Protein AF-A0A319D0P3-F1 (afdb_monomer_lite)

Foldseek 3Di:
DQLVVDVVLVVLLVCQAAQNQDDLVSLLVSVLSRLCVLAPDDFKDKDAQDDLAPPDSDGARIFIWGADPNDIATQEGEHEDGHYNDDDDPVVQVVQVVSQVVSVVSSDVRVDPDDDYDYDRNPCSNQCVPCSVVVSVVSNVSSVVVVVVRVVD

pLDDT: mean 70.6, std 13.1, range [35.53, 89.0]

Secondary structure (DSSP, 8-state):
--GGG-HHHHHHHHTTSTTS---HHHHHHHHHHHHHHHS-TTTEEEEES-BSSTT---B-SEEEEEEETTEEEEEEEE---PPPSSPPPHHHHHHHHHHHHHHHHHHHHHH-S----EEE-GGGGGGTTTSHHHHHHHHHHHHHHHHHHHTT-

Radius of gyration: 15.29 Å; chains: 1; bounding box: 34×33×44 Å

Sequence (153 aa):
LRYDNCPLIMDYLADIQIGSGARQDKVDHVWSNILSNYFPQPHYAVEREYYLADNTRRKANVCVTDRRANNPHKVIVVEAKRPSSTDPTPRQWRKARRQLQDNMLQSRAAAGKVQTMNGVPGTNILNLSTNILQIDGILRARENAIRALGNNY

Structure (mmCIF, N/CA/C/O backbone):
data_AF-A0A319D0P3-F1
#
_entry.id   AF-A0A319D0P3-F1
#
loop_
_atom_site.group_PDB
_atom_site.id
_atom_site.type_symbol
_atom_site.label_atom_id
_atom_site.label_alt_id
_atom_site.label_comp_id
_atom_site.label_asym_id
_atom_site.label_entity_id
_atom_site.label_seq_id
_atom_site.pdbx_PDB_ins_code
_atom_site.Cartn_x
_atom_site.Cartn_y
_atom_site.Cartn_z
_atom_site.occupancy
_atom_site.B_iso_or_equiv
_atom_site.auth_seq_id
_atom_site.auth_comp_id
_atom_site.auth_asym_id
_atom_site.auth_atom_id
_atom_site.pdbx_PDB_model_num
ATOM 1 N N . LEU A 1 1 ? 5.879 -11.325 13.004 1.00 66.62 1 LEU A N 1
ATOM 2 C CA . LEU A 1 1 ? 7.100 -11.863 12.342 1.00 66.62 1 LEU A CA 1
ATOM 3 C C . LEU A 1 1 ? 7.546 -10.863 11.274 1.00 66.62 1 LEU A C 1
ATOM 5 O O . LEU A 1 1 ? 6.713 -10.063 10.872 1.00 66.62 1 LEU A O 1
ATOM 9 N N . ARG A 1 2 ? 8.823 -10.822 10.862 1.00 79.62 2 ARG A N 1
ATOM 10 C CA . ARG A 1 2 ? 9.260 -9.924 9.769 1.00 79.62 2 ARG A CA 1
ATOM 11 C C . ARG A 1 2 ? 8.712 -10.460 8.438 1.00 79.62 2 ARG A C 1
ATOM 13 O O . ARG A 1 2 ? 8.619 -11.674 8.282 1.00 79.62 2 ARG A O 1
ATOM 20 N N . TYR A 1 3 ? 8.283 -9.585 7.527 1.00 79.00 3 TYR A N 1
ATOM 21 C CA . TYR A 1 3 ? 7.542 -10.010 6.325 1.00 79.00 3 TYR A CA 1
ATOM 22 C C . TYR A 1 3 ? 8.375 -10.847 5.344 1.00 79.00 3 TYR A C 1
ATOM 24 O O . TYR A 1 3 ? 7.825 -11.650 4.601 1.00 79.00 3 TYR A O 1
ATOM 32 N N . ASP A 1 4 ? 9.691 -10.670 5.343 1.00 81.06 4 ASP A N 1
ATOM 33 C CA . ASP A 1 4 ? 10.640 -11.390 4.491 1.00 81.06 4 ASP A CA 1
ATOM 34 C C . ASP A 1 4 ? 10.879 -12.837 4.945 1.00 81.06 4 ASP A C 1
ATOM 36 O O . ASP A 1 4 ? 11.438 -13.636 4.202 1.00 81.06 4 ASP A O 1
ATOM 40 N N . ASN A 1 5 ? 10.392 -13.203 6.133 1.00 85.88 5 ASN A N 1
ATOM 41 C CA . ASN A 1 5 ? 10.317 -14.597 6.558 1.00 85.88 5 ASN A CA 1
ATOM 42 C C . ASN A 1 5 ? 9.135 -15.341 5.908 1.00 85.88 5 ASN A C 1
ATOM 44 O O . ASN A 1 5 ? 8.983 -16.539 6.135 1.00 85.88 5 ASN A O 1
ATOM 48 N N . CYS A 1 6 ? 8.268 -14.658 5.149 1.00 85.44 6 CYS A N 1
ATOM 49 C CA . CYS A 1 6 ? 7.168 -15.275 4.415 1.00 85.44 6 CYS A CA 1
ATOM 50 C C . CYS A 1 6 ? 7.571 -15.476 2.943 1.00 85.44 6 CYS A C 1
ATOM 52 O O . CYS A 1 6 ? 7.641 -14.487 2.207 1.00 85.44 6 CYS A O 1
ATOM 54 N N . PRO A 1 7 ? 7.775 -16.726 2.479 1.00 87.25 7 PRO A N 1
ATOM 55 C CA . PRO A 1 7 ? 8.188 -16.996 1.101 1.00 87.25 7 PRO A CA 1
ATOM 56 C C . PRO A 1 7 ? 7.234 -16.396 0.067 1.00 87.25 7 PRO A C 1
ATOM 58 O O . PRO A 1 7 ? 7.677 -15.758 -0.878 1.00 87.25 7 PRO A O 1
ATOM 61 N N . LEU A 1 8 ? 5.922 -16.469 0.314 1.00 86.12 8 LEU A N 1
ATOM 62 C CA . LEU A 1 8 ? 4.925 -15.917 -0.602 1.00 86.12 8 LEU A CA 1
ATOM 63 C C . LEU A 1 8 ? 5.047 -14.391 -0.750 1.00 86.12 8 LEU A C 1
ATOM 65 O O . LEU A 1 8 ? 4.883 -13.863 -1.845 1.00 86.12 8 LEU A O 1
ATOM 69 N N . ILE A 1 9 ? 5.355 -13.663 0.331 1.00 85.00 9 ILE A N 1
ATOM 70 C CA . ILE A 1 9 ? 5.600 -12.213 0.248 1.00 85.00 9 ILE A CA 1
ATOM 71 C C . ILE A 1 9 ? 6.866 -11.937 -0.571 1.00 85.00 9 ILE A C 1
ATOM 73 O O . ILE A 1 9 ? 6.891 -10.984 -1.350 1.00 85.00 9 ILE A O 1
ATOM 77 N N . MET A 1 10 ? 7.892 -12.777 -0.431 1.00 85.50 10 MET A N 1
ATOM 78 C CA . MET A 1 10 ? 9.134 -12.658 -1.194 1.00 85.50 10 MET A CA 1
ATOM 79 C C . MET A 1 10 ? 8.944 -12.955 -2.687 1.00 85.50 10 MET A C 1
ATOM 81 O O . MET A 1 10 ? 9.493 -12.221 -3.507 1.00 85.50 10 MET A O 1
ATOM 85 N N . ASP A 1 11 ? 8.103 -13.926 -3.049 1.00 85.00 11 ASP A N 1
ATOM 86 C CA . ASP A 1 11 ? 7.742 -14.206 -4.447 1.00 85.00 11 ASP A CA 1
ATOM 87 C C . ASP A 1 11 ? 7.054 -12.992 -5.088 1.00 85.00 11 ASP A C 1
ATOM 89 O O . ASP A 1 11 ? 7.441 -12.512 -6.153 1.00 85.00 11 ASP A O 1
ATOM 93 N N . TYR A 1 12 ? 6.083 -12.410 -4.379 1.00 83.12 12 TYR A N 1
ATOM 94 C CA . TYR A 1 12 ? 5.412 -11.183 -4.804 1.00 83.12 12 TYR A CA 1
ATOM 95 C C . TYR A 1 12 ? 6.380 -9.999 -4.960 1.00 83.12 12 TYR A C 1
ATOM 97 O O . TYR A 1 12 ? 6.207 -9.171 -5.856 1.00 83.12 12 TYR A O 1
ATOM 105 N N . LEU A 1 13 ? 7.402 -9.905 -4.106 1.00 81.88 13 LEU A N 1
ATOM 106 C CA . LEU A 1 13 ? 8.433 -8.870 -4.189 1.00 81.88 13 LEU A CA 1
ATOM 107 C C . LEU A 1 13 ? 9.357 -9.046 -5.395 1.00 81.88 13 LEU A C 1
ATOM 109 O O . LEU A 1 13 ? 9.735 -8.049 -6.016 1.00 81.88 13 LEU A O 1
ATOM 113 N N . ALA A 1 14 ? 9.709 -10.282 -5.743 1.00 82.75 14 ALA A N 1
ATOM 114 C CA . ALA A 1 14 ? 10.476 -10.579 -6.950 1.00 82.75 14 ALA A CA 1
ATOM 115 C C . ALA A 1 14 ? 9.701 -10.190 -8.226 1.00 82.75 14 ALA A C 1
ATOM 117 O O . ALA A 1 14 ? 10.286 -9.713 -9.197 1.00 82.75 14 ALA A O 1
ATOM 118 N N . ASP A 1 15 ? 8.374 -10.289 -8.186 1.00 82.94 15 ASP A N 1
ATOM 119 C CA . ASP A 1 15 ? 7.484 -9.997 -9.310 1.00 82.94 15 ASP A CA 1
ATOM 120 C C . ASP A 1 15 ? 7.291 -8.505 -9.626 1.00 82.94 15 ASP A C 1
ATOM 122 O O . ASP A 1 15 ? 6.782 -8.171 -10.698 1.00 82.94 15 ASP A O 1
ATOM 126 N N . ILE A 1 16 ? 7.652 -7.596 -8.713 1.00 78.62 16 ILE A N 1
ATOM 127 C CA . ILE A 1 16 ? 7.410 -6.146 -8.858 1.00 78.62 16 ILE A CA 1
ATOM 128 C C . ILE A 1 16 ? 8.688 -5.318 -9.032 1.00 78.62 16 ILE A C 1
ATOM 130 O O . ILE A 1 16 ? 8.672 -4.100 -8.842 1.00 78.62 16 ILE A O 1
ATOM 134 N N . GLN A 1 17 ? 9.792 -5.963 -9.409 1.00 79.75 17 GLN A N 1
ATOM 135 C CA . GLN A 1 17 ? 11.075 -5.300 -9.650 1.00 79.75 17 GLN A CA 1
ATOM 136 C C . GLN A 1 17 ? 11.005 -4.304 -10.820 1.00 79.75 17 GLN A C 1
ATOM 138 O O . GLN A 1 17 ? 10.102 -4.345 -11.662 1.00 79.75 17 GLN A O 1
ATOM 143 N N . ILE A 1 18 ? 11.968 -3.386 -10.890 1.00 74.38 18 ILE A N 1
ATOM 144 C CA . ILE A 1 18 ? 12.097 -2.429 -12.001 1.00 74.38 18 ILE A CA 1
ATOM 145 C C . ILE A 1 18 ? 12.247 -3.192 -13.314 1.00 74.38 18 ILE A C 1
ATOM 147 O O . ILE A 1 18 ? 12.926 -4.212 -13.375 1.00 74.38 18 ILE A O 1
ATOM 151 N N . GLY A 1 19 ? 11.572 -2.727 -14.363 1.00 72.44 19 GLY A N 1
ATOM 152 C CA . GLY A 1 19 ? 11.575 -3.418 -15.652 1.00 72.44 19 GLY A CA 1
ATOM 153 C C . GLY A 1 19 ? 10.642 -4.629 -15.740 1.00 72.44 19 GLY A C 1
ATOM 154 O O . GLY A 1 19 ? 10.392 -5.087 -16.849 1.00 72.44 19 GLY A O 1
ATOM 155 N N . SER A 1 20 ? 10.039 -5.095 -14.637 1.00 79.62 20 SER A N 1
ATOM 156 C CA . SER A 1 20 ? 9.102 -6.240 -14.653 1.00 79.62 20 SER A CA 1
ATOM 157 C C . SER A 1 20 ? 7.824 -5.989 -15.460 1.00 79.62 20 SER A C 1
ATOM 159 O O . SER A 1 20 ? 7.122 -6.925 -15.834 1.00 79.62 20 SER A O 1
ATOM 161 N N . GLY A 1 21 ? 7.458 -4.720 -15.674 1.00 78.62 21 GLY A N 1
ATOM 162 C CA . GLY A 1 21 ? 6.178 -4.351 -16.281 1.00 78.62 21 GLY A CA 1
ATOM 163 C C . GLY A 1 21 ? 4.961 -4.675 -15.405 1.00 78.62 21 GLY A C 1
ATOM 164 O O . GLY A 1 21 ? 3.825 -4.581 -15.890 1.00 78.62 21 GLY A O 1
ATOM 165 N N . ALA A 1 22 ? 5.170 -5.024 -14.126 1.00 79.56 22 ALA A N 1
ATOM 166 C CA . ALA A 1 22 ? 4.110 -5.471 -13.236 1.00 79.56 22 ALA A CA 1
ATOM 167 C C . ALA A 1 22 ? 2.917 -4.503 -13.201 1.00 79.56 22 ALA A C 1
ATOM 169 O O . ALA A 1 22 ? 3.019 -3.267 -13.277 1.00 79.56 22 ALA A O 1
ATOM 170 N N . ARG A 1 23 ? 1.731 -5.097 -13.124 1.00 82.50 23 ARG A N 1
ATOM 171 C CA . ARG A 1 23 ? 0.471 -4.368 -13.025 1.00 82.50 23 ARG A CA 1
ATOM 172 C C . ARG A 1 23 ? 0.255 -3.890 -11.582 1.00 82.50 23 ARG A C 1
ATOM 174 O O . ARG A 1 23 ? 0.902 -4.355 -10.647 1.00 82.50 23 ARG A O 1
ATOM 181 N N . GLN A 1 24 ? -0.603 -2.882 -11.422 1.00 78.69 24 GLN A N 1
ATOM 182 C CA . GLN A 1 24 ? -0.837 -2.228 -10.125 1.00 78.69 24 GLN A CA 1
ATOM 183 C C . GLN A 1 24 ? -1.423 -3.200 -9.092 1.00 78.69 24 GLN A C 1
ATOM 185 O O . GLN A 1 24 ? -1.068 -3.135 -7.924 1.00 78.69 24 GLN A O 1
ATOM 190 N N . ASP A 1 25 ? -2.262 -4.133 -9.533 1.00 79.81 25 ASP A N 1
ATOM 191 C CA . ASP A 1 25 ? -2.849 -5.193 -8.714 1.00 79.81 25 ASP A CA 1
ATOM 192 C C . ASP A 1 25 ? -1.799 -6.033 -7.974 1.00 79.81 25 ASP A C 1
ATOM 194 O O . ASP A 1 25 ? -1.963 -6.254 -6.773 1.00 79.81 25 ASP A O 1
ATOM 198 N N . LYS A 1 26 ? -0.706 -6.425 -8.646 1.00 80.38 26 LYS A N 1
ATOM 199 C CA . LYS A 1 26 ? 0.428 -7.136 -8.032 1.00 80.38 26 LYS A CA 1
ATOM 200 C C . LYS A 1 26 ? 1.121 -6.293 -6.964 1.00 80.38 26 LYS A C 1
ATOM 202 O O . LYS A 1 26 ? 1.389 -6.792 -5.876 1.00 80.38 26 LYS A O 1
ATOM 207 N N . VAL A 1 27 ? 1.367 -5.013 -7.249 1.00 79.25 27 VAL A N 1
ATOM 208 C CA . VAL A 1 27 ? 1.977 -4.082 -6.282 1.00 79.25 27 VAL A CA 1
ATOM 209 C C . VAL A 1 27 ? 1.086 -3.922 -5.050 1.00 79.25 27 VAL A C 1
ATOM 211 O O . VAL A 1 27 ? 1.567 -3.961 -3.919 1.00 79.25 27 VAL A O 1
ATOM 214 N N . ASP A 1 28 ? -0.220 -3.790 -5.258 1.00 82.56 28 ASP A N 1
ATOM 215 C CA . ASP A 1 28 ? -1.189 -3.678 -4.175 1.00 82.56 28 ASP A CA 1
ATOM 216 C C . ASP A 1 28 ? -1.268 -4.981 -3.354 1.00 82.56 28 ASP A C 1
ATOM 218 O O . ASP A 1 28 ? -1.330 -4.910 -2.130 1.00 82.56 28 ASP A O 1
ATOM 222 N N . HIS A 1 29 ? -1.194 -6.167 -3.983 1.00 84.94 29 HIS A N 1
ATOM 223 C CA . HIS A 1 29 ? -1.139 -7.455 -3.270 1.00 84.94 29 HIS A CA 1
ATOM 224 C C . HIS A 1 29 ? 0.080 -7.558 -2.352 1.00 84.94 29 HIS A C 1
ATOM 226 O O . HIS A 1 29 ? -0.065 -7.958 -1.197 1.00 84.94 29 HIS A O 1
ATOM 232 N N . VAL A 1 30 ? 1.262 -7.150 -2.829 1.00 84.44 30 VAL A N 1
ATOM 233 C CA . VAL A 1 30 ? 2.491 -7.126 -2.018 1.00 84.44 30 VAL A CA 1
ATOM 234 C C . VAL A 1 30 ? 2.265 -6.304 -0.751 1.00 84.44 30 VAL A C 1
ATOM 236 O O . VAL A 1 30 ? 2.514 -6.776 0.357 1.00 84.44 30 VAL A O 1
ATOM 239 N N . TRP A 1 31 ? 1.738 -5.086 -0.903 1.00 83.56 31 TRP A N 1
ATOM 240 C CA . TRP A 1 31 ? 1.468 -4.202 0.227 1.00 83.56 31 TRP A CA 1
ATOM 241 C C . TRP A 1 31 ? 0.401 -4.749 1.165 1.00 83.56 31 TRP A C 1
ATOM 243 O O . TRP A 1 31 ? 0.596 -4.701 2.378 1.00 83.56 31 TRP A O 1
ATOM 253 N N . SER A 1 32 ? -0.693 -5.301 0.639 1.00 88.31 32 SER A N 1
ATOM 254 C CA . SER A 1 32 ? -1.724 -5.925 1.467 1.00 88.31 32 SER A CA 1
ATOM 255 C C . SER A 1 32 ? -1.160 -7.076 2.303 1.00 88.31 32 SER A C 1
ATOM 257 O O . SER A 1 32 ? -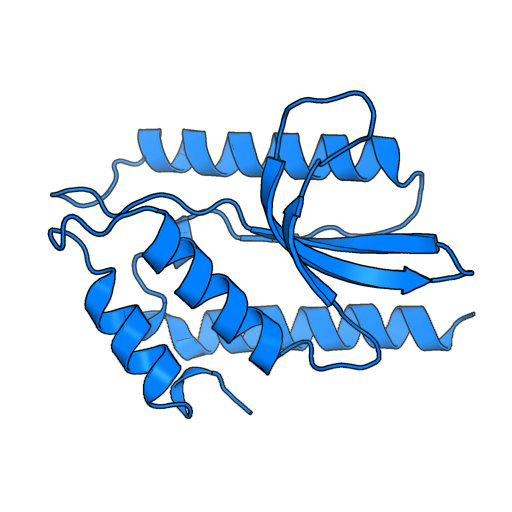1.464 -7.158 3.493 1.00 88.31 32 SER A O 1
ATOM 259 N N . ASN A 1 33 ? -0.294 -7.915 1.728 1.00 88.38 33 ASN A N 1
ATOM 260 C CA . ASN A 1 33 ? 0.315 -9.040 2.437 1.00 88.38 33 ASN A CA 1
ATOM 261 C C . ASN A 1 33 ? 1.329 -8.577 3.494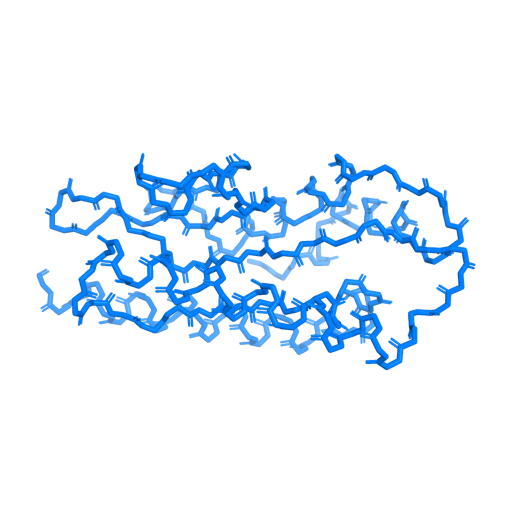 1.00 88.38 33 ASN A C 1
ATOM 263 O O . ASN A 1 33 ? 1.293 -9.056 4.628 1.00 88.38 33 ASN A O 1
ATOM 267 N N . ILE A 1 34 ? 2.187 -7.602 3.164 1.00 85.25 34 ILE A N 1
ATOM 268 C CA . ILE A 1 34 ? 3.126 -7.006 4.128 1.00 85.25 34 ILE A CA 1
ATOM 269 C C . ILE A 1 34 ? 2.358 -6.396 5.301 1.00 85.25 34 ILE A C 1
ATOM 271 O O . ILE A 1 34 ? 2.671 -6.691 6.452 1.00 85.25 34 ILE A O 1
ATOM 275 N N . LEU A 1 35 ? 1.346 -5.567 5.032 1.00 86.19 35 LEU A N 1
ATOM 276 C CA . LEU A 1 35 ? 0.566 -4.919 6.086 1.00 86.19 35 LEU A CA 1
ATOM 277 C C . LEU A 1 35 ? -0.195 -5.944 6.928 1.00 86.19 35 LEU A C 1
ATOM 279 O O . LEU A 1 35 ? -0.148 -5.846 8.147 1.00 86.19 35 LEU A O 1
ATOM 283 N N . SER A 1 36 ? -0.805 -6.964 6.320 1.00 89.00 36 SER A N 1
ATOM 284 C CA . SER A 1 36 ? -1.518 -8.016 7.065 1.00 89.00 36 SER A CA 1
ATOM 285 C C . SER A 1 36 ? -0.595 -8.792 8.009 1.00 89.00 36 SER A C 1
ATOM 287 O O . SER A 1 36 ? -1.022 -9.218 9.078 1.00 89.00 36 SER A O 1
ATOM 289 N N . ASN A 1 37 ? 0.688 -8.930 7.660 1.00 87.56 37 ASN A N 1
ATOM 290 C CA . ASN A 1 37 ? 1.686 -9.562 8.521 1.00 87.56 37 ASN A CA 1
ATOM 291 C C . ASN A 1 37 ? 2.050 -8.719 9.767 1.00 87.56 37 ASN A C 1
ATOM 293 O O . ASN A 1 37 ? 2.414 -9.290 10.795 1.00 87.56 37 ASN A O 1
ATOM 297 N N . TYR A 1 38 ? 1.958 -7.384 9.700 1.00 82.50 38 TYR A N 1
ATOM 298 C CA . TYR A 1 38 ? 2.215 -6.494 10.852 1.00 82.50 38 TYR A CA 1
ATOM 299 C C . TYR A 1 38 ? 0.952 -6.067 11.601 1.00 82.50 38 TYR A C 1
ATOM 301 O O . TYR A 1 38 ? 1.022 -5.737 12.779 1.00 82.50 38 TYR A O 1
ATOM 309 N N . PHE A 1 39 ? -0.196 -6.071 10.931 1.00 84.06 39 PHE A N 1
ATOM 310 C CA . PHE A 1 39 ? -1.476 -5.618 11.465 1.00 84.06 39 PHE A CA 1
ATOM 311 C C . PHE A 1 39 ? -2.498 -6.757 11.381 1.00 84.06 39 PHE A C 1
ATOM 313 O O . PHE A 1 39 ? -3.431 -6.689 10.579 1.00 84.06 39 PHE A O 1
ATOM 320 N N . PRO A 1 40 ? -2.311 -7.838 12.162 1.00 82.88 40 PRO A N 1
ATOM 321 C CA . PRO A 1 40 ? -3.204 -8.984 12.117 1.00 82.88 40 PRO A CA 1
ATOM 322 C C . PRO A 1 40 ? -4.562 -8.671 12.759 1.00 82.88 40 PRO A C 1
ATO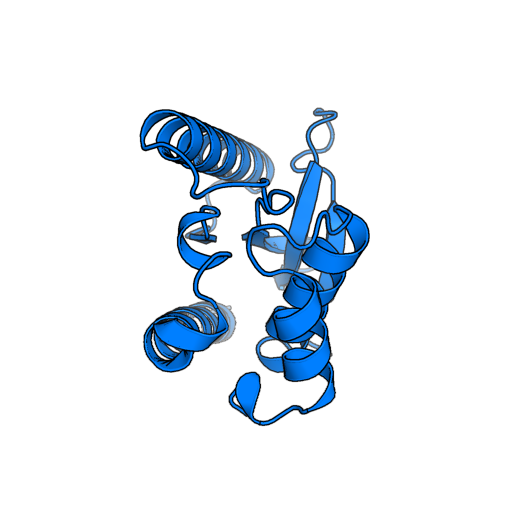M 324 O O . PRO A 1 40 ? -4.685 -7.845 13.668 1.00 82.88 40 PRO A O 1
ATOM 327 N N . GLN A 1 41 ? -5.586 -9.393 12.312 1.00 81.56 41 GLN A N 1
ATOM 328 C CA . GLN A 1 41 ? -6.902 -9.420 12.951 1.00 81.56 41 GLN A CA 1
ATOM 329 C C . GLN A 1 41 ? -6.826 -9.886 14.423 1.00 81.56 41 GLN A C 1
ATOM 331 O O . GLN A 1 41 ? -5.867 -10.567 14.798 1.00 81.56 41 GLN A O 1
ATOM 336 N N . PRO A 1 42 ? -7.823 -9.548 15.271 1.00 79.31 42 PRO A N 1
ATOM 337 C CA . PRO A 1 42 ? -9.095 -8.879 14.944 1.00 79.31 42 PRO A CA 1
ATOM 338 C C . PRO A 1 42 ? -9.072 -7.347 15.035 1.00 79.31 42 PRO A C 1
ATOM 340 O O . PRO A 1 42 ? -10.067 -6.704 14.719 1.00 79.31 42 PRO A O 1
ATOM 343 N N . HIS A 1 43 ? -7.967 -6.747 15.476 1.00 78.62 43 HIS A N 1
ATOM 344 C CA . HIS A 1 43 ? -7.925 -5.309 15.772 1.00 78.62 43 HIS A CA 1
ATOM 345 C C . HIS A 1 43 ? -7.786 -4.427 14.528 1.00 78.62 43 HIS A C 1
ATOM 347 O O . HIS A 1 43 ? -8.122 -3.248 14.568 1.00 78.62 43 HIS A O 1
ATOM 353 N N . TYR A 1 44 ? -7.314 -5.002 13.424 1.00 84.94 44 TYR A N 1
ATOM 354 C CA . TYR A 1 44 ? -7.029 -4.272 12.200 1.00 84.94 44 TYR A CA 1
ATOM 355 C C . TYR A 1 44 ? -7.724 -4.897 10.995 1.00 84.94 44 TYR A C 1
ATOM 357 O O . TYR A 1 44 ? -7.881 -6.116 10.909 1.00 84.94 44 TYR A O 1
ATOM 365 N N . ALA A 1 45 ? -8.071 -4.046 10.034 1.00 87.38 45 ALA A N 1
ATOM 366 C CA . ALA A 1 45 ? -8.458 -4.436 8.688 1.00 87.38 45 ALA A CA 1
ATOM 367 C C . ALA A 1 45 ? -7.468 -3.841 7.679 1.00 87.38 45 ALA A C 1
ATOM 369 O O . ALA A 1 45 ? -7.086 -2.675 7.783 1.00 87.38 45 ALA A O 1
ATOM 370 N N . VAL A 1 46 ? -7.053 -4.642 6.698 1.00 87.12 46 VAL A N 1
ATOM 371 C CA . VAL A 1 46 ? -6.264 -4.178 5.552 1.00 87.12 46 VAL A CA 1
ATOM 372 C C . VAL A 1 46 ? -7.199 -4.066 4.358 1.00 87.12 46 VAL A C 1
ATOM 374 O O . VAL A 1 46 ? -7.804 -5.053 3.947 1.00 87.12 46 VAL A O 1
ATOM 377 N N . GLU A 1 47 ? -7.324 -2.867 3.804 1.00 83.56 47 GLU A N 1
ATOM 378 C CA . GLU A 1 47 ? -8.357 -2.542 2.822 1.00 83.56 47 GLU A CA 1
ATOM 379 C C . GLU A 1 47 ? -7.729 -2.000 1.537 1.00 83.56 47 GLU A C 1
ATOM 381 O O . GLU A 1 47 ? -6.811 -1.177 1.574 1.00 83.56 47 GLU A O 1
ATOM 386 N N . ARG A 1 48 ? -8.216 -2.468 0.384 1.00 79.44 48 ARG A N 1
ATOM 387 C CA . ARG A 1 48 ? -7.803 -1.986 -0.942 1.00 79.44 48 ARG A CA 1
ATOM 388 C C . ARG A 1 48 ? -8.754 -0.904 -1.433 1.00 79.44 48 ARG A C 1
ATOM 390 O O . ARG A 1 48 ? -9.949 -0.972 -1.172 1.00 79.44 48 ARG A O 1
ATOM 397 N N . GLU A 1 49 ? -8.234 0.048 -2.207 1.00 69.38 49 GLU A N 1
ATOM 398 C CA . GLU A 1 49 ? -9.045 1.048 -2.920 1.00 69.38 49 GLU A CA 1
ATOM 399 C C . GLU A 1 49 ? -9.990 1.885 -2.036 1.00 69.38 49 GLU A C 1
ATOM 401 O O . GLU A 1 49 ? -11.047 2.346 -2.481 1.00 69.38 49 GLU A O 1
ATOM 406 N N . TYR A 1 50 ? -9.613 2.105 -0.780 1.00 65.94 50 TYR A N 1
ATOM 407 C CA . TYR A 1 50 ? -10.489 2.752 0.183 1.00 65.94 50 TYR A CA 1
ATOM 408 C C . TYR A 1 50 ? -10.605 4.261 -0.068 1.00 65.94 50 TYR A C 1
ATOM 410 O O . TYR A 1 50 ? -9.597 4.959 -0.240 1.00 65.94 50 TYR A O 1
ATOM 418 N N . TYR A 1 51 ? -11.835 4.784 -0.047 1.00 68.44 51 TYR A N 1
ATOM 419 C CA . TYR A 1 51 ? -12.104 6.214 -0.196 1.00 68.44 51 TYR A CA 1
ATOM 420 C C . TYR A 1 51 ? -11.561 7.010 0.992 1.00 68.44 51 TYR A C 1
ATOM 422 O O . TYR A 1 51 ? -11.867 6.761 2.158 1.00 68.44 51 TYR A O 1
ATOM 430 N N . LEU A 1 52 ? -10.732 8.008 0.704 1.00 65.38 52 LEU A N 1
ATOM 431 C CA . LEU A 1 52 ? -10.037 8.756 1.755 1.00 65.38 52 LEU A CA 1
ATOM 432 C C . LEU A 1 52 ? -11.010 9.574 2.622 1.00 65.38 52 LEU A C 1
ATOM 434 O O . LEU A 1 52 ? -10.768 9.724 3.821 1.00 65.38 52 LEU A O 1
ATOM 438 N N . ALA A 1 53 ? -12.130 10.007 2.039 1.00 64.19 53 ALA A N 1
ATOM 439 C CA . ALA A 1 53 ? -13.263 10.649 2.698 1.00 64.19 53 ALA A CA 1
ATOM 440 C C . ALA A 1 53 ? -14.560 10.395 1.904 1.00 64.19 53 ALA A C 1
ATOM 442 O O . ALA A 1 53 ? -14.502 10.140 0.700 1.00 64.19 53 ALA A O 1
ATOM 443 N N . ASP A 1 54 ? -15.719 10.538 2.548 1.00 63.28 54 ASP A N 1
ATOM 444 C CA . ASP A 1 54 ? -17.031 10.260 1.934 1.00 63.28 54 ASP A CA 1
ATOM 445 C C . ASP A 1 54 ? -17.362 11.189 0.754 1.00 63.28 54 ASP A C 1
ATOM 447 O O . ASP A 1 54 ? -18.128 10.841 -0.140 1.00 63.28 54 ASP A O 1
ATOM 451 N N . ASN A 1 55 ? -16.750 12.375 0.714 1.00 67.00 55 ASN A N 1
ATOM 452 C CA . ASN A 1 55 ? -16.979 13.397 -0.307 1.00 67.00 55 ASN A CA 1
ATOM 453 C C . ASN A 1 55 ? -15.898 13.446 -1.403 1.00 67.00 55 ASN A C 1
ATOM 455 O O . ASN A 1 55 ? -15.887 14.379 -2.209 1.00 67.00 55 ASN A O 1
ATOM 459 N N . THR A 1 56 ? -14.975 12.478 -1.457 1.00 65.75 56 THR A N 1
ATOM 460 C CA . THR A 1 56 ? -13.907 12.446 -2.468 1.00 65.75 56 THR A CA 1
ATOM 461 C C . THR A 1 56 ? -13.900 11.143 -3.249 1.00 65.75 56 THR A C 1
ATOM 463 O O . THR A 1 56 ? -14.064 10.059 -2.705 1.00 65.75 56 THR A O 1
ATOM 466 N N . ARG A 1 57 ? -13.622 11.235 -4.555 1.00 71.12 57 ARG A N 1
ATOM 467 C CA . ARG A 1 57 ? -13.352 10.056 -5.398 1.00 71.12 57 ARG A CA 1
ATOM 468 C C . ARG A 1 57 ? -11.911 9.555 -5.269 1.00 71.12 57 ARG A C 1
ATOM 470 O O . ARG A 1 57 ? -11.534 8.608 -5.955 1.00 71.12 57 ARG A O 1
ATOM 477 N N . ARG A 1 58 ? -11.081 10.208 -4.446 1.00 65.88 58 ARG A N 1
ATOM 478 C CA . ARG A 1 58 ? -9.690 9.799 -4.235 1.00 65.88 58 ARG A CA 1
ATOM 479 C C . ARG A 1 58 ? -9.639 8.575 -3.329 1.00 65.88 58 ARG A C 1
ATOM 481 O O . ARG A 1 58 ? -10.182 8.582 -2.225 1.00 65.88 58 ARG A O 1
ATOM 488 N N . LYS A 1 59 ? -8.944 7.551 -3.812 1.00 69.56 59 LYS A N 1
ATOM 489 C CA . LYS A 1 59 ? -8.740 6.278 -3.132 1.00 69.56 59 LYS A CA 1
ATOM 490 C C . LYS A 1 59 ? -7.263 6.095 -2.809 1.00 69.56 59 LYS A C 1
ATOM 492 O O . LYS A 1 59 ? -6.417 6.471 -3.621 1.00 69.56 59 LYS A O 1
ATOM 497 N N . ALA A 1 60 ? -6.967 5.514 -1.650 1.00 70.88 60 ALA A N 1
ATOM 498 C CA . ALA A 1 60 ? -5.656 4.914 -1.414 1.00 70.88 60 ALA A CA 1
ATOM 499 C C . ALA A 1 60 ? -5.534 3.616 -2.217 1.00 70.88 60 ALA A C 1
ATOM 501 O O . ALA A 1 60 ? -6.545 2.978 -2.503 1.00 70.88 60 ALA A O 1
ATOM 502 N N . ASN A 1 61 ? -4.311 3.177 -2.513 1.00 75.06 61 ASN A N 1
ATOM 503 C CA . ASN A 1 61 ? -4.119 1.827 -3.041 1.00 75.06 61 ASN A CA 1
ATOM 504 C C . ASN A 1 61 ? -4.436 0.782 -1.969 1.00 75.06 61 ASN A C 1
ATOM 506 O O . ASN A 1 61 ? -5.259 -0.105 -2.189 1.00 75.06 61 ASN A O 1
ATOM 510 N N . VAL A 1 62 ? -3.810 0.935 -0.798 1.00 80.06 62 VAL A N 1
ATOM 511 C CA . VAL A 1 62 ? -4.003 0.071 0.372 1.00 80.06 62 VAL A CA 1
ATOM 512 C C . VAL A 1 62 ? -4.003 0.932 1.636 1.00 80.06 62 VAL A C 1
ATOM 514 O O . VAL A 1 62 ? -3.219 1.879 1.744 1.00 80.06 62 VAL A O 1
ATOM 517 N N . CYS A 1 63 ? -4.851 0.619 2.611 1.00 81.81 63 CYS A N 1
ATOM 518 C CA . CYS A 1 63 ? -4.801 1.217 3.942 1.00 81.81 63 CYS A CA 1
ATOM 519 C C . CYS A 1 63 ? -4.944 0.172 5.050 1.00 81.81 63 CYS A C 1
ATOM 521 O O . CYS A 1 63 ? -5.430 -0.933 4.821 1.00 81.81 63 CYS A O 1
ATOM 523 N N . VAL A 1 64 ? -4.510 0.546 6.253 1.00 81.88 64 VAL A N 1
ATOM 524 C CA . VAL A 1 64 ? -4.828 -0.176 7.488 1.00 81.88 64 VAL A CA 1
ATOM 525 C C . VAL A 1 64 ? -5.829 0.657 8.265 1.00 81.88 64 VAL A C 1
ATOM 527 O O . VAL A 1 64 ? -5.589 1.847 8.512 1.00 81.88 64 VAL A O 1
ATOM 530 N N . THR A 1 65 ? -6.917 0.015 8.660 1.00 83.06 65 THR A N 1
ATOM 531 C CA . THR A 1 65 ? -7.982 0.583 9.476 1.00 83.06 65 THR A CA 1
ATOM 532 C C . THR A 1 65 ? -7.987 -0.105 10.835 1.00 83.06 65 THR A C 1
ATOM 534 O O . THR A 1 65 ? -7.814 -1.317 10.930 1.00 83.06 65 THR A O 1
ATOM 537 N N . ASP A 1 66 ? -8.176 0.680 11.884 1.00 83.00 66 ASP A N 1
ATOM 538 C CA . ASP A 1 66 ? -8.371 0.251 13.270 1.00 83.00 66 ASP A CA 1
ATOM 539 C C . ASP A 1 66 ? -9.768 0.711 13.718 1.00 83.00 66 ASP A C 1
ATOM 541 O O . ASP A 1 66 ? -10.291 1.702 13.199 1.00 83.00 66 ASP A O 1
ATOM 545 N N . ARG A 1 67 ? -10.390 0.021 14.674 1.00 76.00 67 ARG A N 1
ATOM 546 C CA . ARG A 1 67 ? -11.670 0.442 15.256 1.00 76.00 67 ARG A CA 1
ATOM 547 C C . ARG A 1 67 ? -11.414 1.105 16.604 1.00 76.00 67 ARG A C 1
ATOM 549 O O . ARG A 1 67 ? -11.020 0.447 17.560 1.00 76.00 67 ARG A O 1
ATOM 556 N N . ARG A 1 68 ? -11.718 2.401 16.715 1.00 72.75 68 ARG A N 1
ATOM 557 C CA . ARG A 1 68 ? -11.598 3.160 17.974 1.00 72.75 68 ARG A CA 1
ATOM 558 C C . ARG A 1 68 ? -12.897 3.858 18.302 1.00 72.75 68 ARG A C 1
ATOM 560 O O . ARG A 1 68 ? -13.526 4.417 17.412 1.00 72.75 68 ARG A O 1
ATOM 567 N N . ALA A 1 69 ? -13.302 3.814 19.572 1.00 67.62 69 ALA A N 1
ATOM 568 C CA . ALA A 1 69 ? -14.559 4.410 20.032 1.00 67.62 69 ALA A CA 1
ATOM 569 C C . ALA A 1 69 ? -15.754 4.069 19.106 1.00 67.62 69 ALA A C 1
ATOM 571 O O . ALA A 1 69 ? -16.566 4.926 18.774 1.00 67.62 69 ALA A O 1
ATOM 572 N N . ASN A 1 70 ? -15.823 2.809 18.650 1.00 71.19 70 ASN A N 1
ATOM 573 C CA . ASN A 1 70 ? -16.799 2.275 17.688 1.00 71.19 70 ASN A CA 1
ATOM 574 C C . ASN A 1 70 ? -16.769 2.801 16.243 1.00 71.19 70 ASN A C 1
ATOM 576 O O . ASN A 1 70 ? -17.561 2.319 15.433 1.00 71.19 70 ASN A O 1
ATOM 580 N N . ASN A 1 71 ? -15.824 3.666 15.879 1.00 72.88 71 ASN A N 1
ATOM 581 C CA . ASN A 1 71 ? -15.674 4.167 14.516 1.00 72.88 71 ASN A CA 1
ATOM 582 C C . ASN A 1 71 ? -14.440 3.563 13.818 1.00 72.88 71 ASN A C 1
ATOM 584 O O . ASN A 1 71 ? -13.428 3.296 14.473 1.00 72.88 71 ASN A O 1
ATOM 588 N N . PRO A 1 72 ? -14.497 3.319 12.497 1.00 76.75 72 PRO A N 1
ATOM 589 C CA . PRO A 1 72 ? -13.330 2.928 11.714 1.00 76.75 72 PRO A CA 1
ATOM 590 C C . PRO A 1 72 ? -12.396 4.127 11.492 1.00 76.75 72 PRO A C 1
ATOM 592 O O . PRO A 1 72 ? -12.817 5.195 11.047 1.00 76.75 72 PRO A O 1
ATOM 595 N N . HIS A 1 73 ? -11.107 3.941 11.767 1.00 75.50 73 HIS A N 1
ATOM 596 C CA . HIS A 1 73 ? -10.070 4.960 11.631 1.00 75.50 73 HIS A CA 1
ATOM 597 C C . HIS A 1 73 ? -8.904 4.460 10.784 1.00 75.50 73 HIS A C 1
ATOM 599 O O . HIS A 1 73 ? -8.307 3.425 11.069 1.00 75.50 73 HIS A O 1
ATOM 605 N N . LYS A 1 74 ? -8.522 5.246 9.776 1.00 75.50 74 LYS A N 1
ATOM 606 C CA . LYS A 1 74 ? -7.363 4.961 8.921 1.00 75.50 74 LYS A CA 1
ATOM 607 C C . LYS A 1 74 ? -6.075 5.303 9.665 1.00 75.50 74 LYS A C 1
ATOM 609 O O . LYS A 1 74 ? -5.822 6.473 9.952 1.00 75.50 74 LYS A O 1
ATOM 614 N N . VAL A 1 75 ? -5.242 4.305 9.933 1.00 73.25 75 VAL A N 1
ATOM 615 C CA . VAL A 1 75 ? -3.983 4.477 10.679 1.00 73.25 75 VAL A CA 1
ATOM 616 C C . VAL A 1 75 ? -2.750 4.442 9.771 1.00 73.25 75 VAL A C 1
ATOM 618 O O . VAL A 1 75 ? -1.747 5.100 10.061 1.00 73.25 75 VAL A O 1
ATOM 621 N N . ILE A 1 76 ? -2.834 3.748 8.629 1.00 75.81 76 ILE A N 1
ATOM 622 C CA . ILE A 1 76 ? -1.786 3.712 7.595 1.00 75.81 76 ILE A CA 1
ATOM 623 C C . ILE A 1 76 ? -2.420 3.895 6.221 1.00 75.81 76 ILE A C 1
ATOM 625 O O . ILE A 1 76 ? -3.422 3.258 5.912 1.00 75.81 76 ILE A O 1
ATOM 629 N N . VAL A 1 77 ? -1.801 4.729 5.384 1.00 71.75 77 VAL A N 1
ATOM 630 C CA . VAL A 1 77 ? -2.187 4.931 3.982 1.00 71.75 77 VAL A CA 1
ATOM 631 C C . VAL A 1 77 ? -0.976 4.657 3.098 1.00 71.75 77 VAL A C 1
ATOM 633 O O . VAL A 1 77 ? 0.085 5.261 3.278 1.00 71.75 77 VAL A O 1
ATOM 636 N N . VAL A 1 78 ? -1.139 3.760 2.130 1.00 73.12 78 VAL A N 1
ATOM 637 C CA . VAL A 1 78 ? -0.115 3.421 1.143 1.00 73.12 78 VAL A CA 1
ATOM 638 C C . VAL A 1 78 ? -0.546 3.934 -0.226 1.00 73.12 78 VAL A C 1
ATOM 640 O O . VAL A 1 78 ? -1.605 3.578 -0.744 1.00 73.12 78 VAL A O 1
ATOM 643 N N . GLU A 1 79 ? 0.313 4.763 -0.819 1.00 70.88 79 GLU A N 1
ATOM 644 C CA . GLU A 1 79 ? 0.214 5.178 -2.216 1.00 70.88 79 GLU A CA 1
ATOM 645 C C . GLU A 1 79 ? 1.329 4.479 -2.995 1.00 70.88 79 GLU A C 1
ATOM 647 O O . GLU A 1 79 ? 2.501 4.870 -2.928 1.00 70.88 79 GLU A O 1
ATOM 652 N N . ALA A 1 80 ? 0.957 3.430 -3.722 1.00 71.06 80 ALA A N 1
ATOM 653 C CA . ALA A 1 80 ? 1.881 2.584 -4.448 1.00 71.06 80 ALA A CA 1
ATOM 654 C C . ALA A 1 80 ? 1.791 2.801 -5.955 1.00 71.06 80 ALA A C 1
ATOM 656 O O . ALA A 1 80 ? 0.709 2.971 -6.509 1.00 71.06 80 ALA A O 1
ATOM 657 N N . LYS A 1 81 ? 2.936 2.798 -6.643 1.00 71.31 81 LYS A N 1
ATOM 658 C CA . LYS A 1 81 ? 2.999 2.971 -8.098 1.00 71.31 81 LYS A CA 1
ATOM 659 C C . LYS A 1 81 ? 3.610 1.743 -8.749 1.00 71.31 81 LYS A C 1
ATOM 661 O O . LYS A 1 81 ? 4.543 1.159 -8.207 1.00 71.31 81 LYS A O 1
ATOM 666 N N . ARG A 1 82 ? 3.090 1.407 -9.931 1.00 73.81 82 ARG A N 1
ATOM 667 C CA . ARG A 1 82 ? 3.648 0.376 -10.812 1.00 73.81 82 ARG A CA 1
ATOM 668 C C . ARG A 1 82 ? 5.146 0.599 -11.048 1.00 73.81 82 ARG A C 1
ATOM 670 O O . ARG A 1 82 ? 5.543 1.756 -11.227 1.00 73.81 82 ARG A O 1
ATOM 677 N N . PRO A 1 83 ? 5.947 -0.475 -11.118 1.00 70.06 83 PRO A N 1
ATOM 678 C CA . PRO A 1 83 ? 7.337 -0.363 -11.526 1.00 70.06 83 PRO A CA 1
ATOM 679 C C . PRO A 1 83 ? 7.420 0.166 -12.962 1.00 70.06 83 PRO A C 1
ATOM 681 O O . PRO A 1 83 ? 6.714 -0.298 -13.862 1.00 70.06 83 PRO A O 1
ATOM 684 N N . SER A 1 84 ? 8.263 1.175 -13.168 1.00 69.56 84 SER A N 1
ATOM 685 C CA . SER A 1 84 ? 8.635 1.667 -14.495 1.00 69.56 84 SER A CA 1
ATOM 686 C C . SER A 1 84 ? 9.705 0.774 -15.129 1.00 69.56 84 SER A C 1
ATOM 688 O O . SER A 1 84 ? 10.309 -0.066 -14.464 1.00 69.56 84 SER A O 1
ATOM 690 N N . SER A 1 85 ? 9.949 0.961 -16.429 1.00 74.50 85 SER A N 1
ATOM 691 C CA . SER A 1 85 ? 11.052 0.303 -17.142 1.00 74.50 85 SER A CA 1
ATOM 692 C C . SER A 1 85 ? 12.432 0.717 -16.623 1.00 74.50 85 SER A C 1
ATOM 694 O O . SER A 1 85 ? 13.391 -0.027 -16.770 1.00 74.50 85 SER A O 1
ATOM 696 N N . THR A 1 86 ? 12.527 1.900 -16.018 1.00 74.00 86 THR A N 1
ATOM 697 C CA . THR A 1 86 ? 13.752 2.469 -15.451 1.00 74.00 86 THR A CA 1
ATOM 698 C C . THR A 1 86 ? 13.524 2.903 -14.012 1.00 74.00 86 THR A C 1
ATOM 700 O O . THR A 1 86 ? 12.377 3.022 -13.568 1.00 74.00 86 THR A O 1
ATOM 703 N N . ASP A 1 87 ? 14.606 3.240 -13.314 1.00 72.94 87 ASP A N 1
ATOM 704 C CA . ASP A 1 87 ? 14.524 3.939 -12.036 1.00 72.94 87 ASP A CA 1
ATOM 705 C C . ASP A 1 87 ? 13.668 5.216 -12.141 1.00 72.94 87 ASP A C 1
ATOM 707 O O . ASP A 1 87 ? 13.768 5.964 -13.125 1.00 72.94 87 ASP A O 1
ATOM 711 N N . PRO A 1 88 ? 12.816 5.511 -11.143 1.00 70.44 88 PRO A N 1
ATOM 712 C CA . PRO A 1 88 ? 12.055 6.738 -11.103 1.00 70.44 88 PRO A CA 1
ATOM 713 C C . PRO A 1 88 ? 12.963 7.931 -10.880 1.00 70.44 88 PRO A C 1
ATOM 715 O O . PRO A 1 88 ? 13.815 7.980 -9.991 1.00 70.44 88 PRO A O 1
ATOM 718 N N . THR A 1 89 ? 12.674 8.971 -11.641 1.00 77.19 89 THR A N 1
ATOM 719 C CA . THR A 1 89 ? 13.320 10.266 -11.507 1.00 77.19 89 THR A CA 1
ATOM 720 C C . THR A 1 89 ? 12.958 10.943 -10.176 1.00 77.19 89 THR A C 1
ATOM 722 O O . THR A 1 89 ? 11.846 10.774 -9.655 1.00 77.19 89 THR A O 1
ATOM 725 N N . PRO A 1 90 ? 13.805 11.861 -9.671 1.00 74.38 90 PRO A N 1
ATOM 726 C CA . PRO A 1 90 ? 13.475 12.710 -8.521 1.00 74.38 90 PRO A CA 1
ATOM 727 C C . PRO A 1 90 ? 12.144 13.471 -8.658 1.00 74.38 90 PRO A C 1
ATOM 729 O O . PRO A 1 90 ? 11.469 13.775 -7.672 1.00 74.38 90 PRO A O 1
ATOM 732 N N . ARG A 1 91 ? 11.725 13.800 -9.887 1.00 75.19 91 ARG A N 1
ATOM 733 C CA . ARG A 1 91 ? 10.430 14.447 -10.151 1.00 75.19 91 ARG A CA 1
ATOM 734 C C . ARG A 1 91 ? 9.257 13.495 -9.912 1.00 75.19 91 ARG A C 1
ATOM 736 O O . ARG A 1 91 ? 8.281 13.905 -9.282 1.00 75.19 91 ARG A O 1
ATOM 743 N N . GLN A 1 92 ? 9.346 12.253 -10.388 1.00 67.38 92 GLN A N 1
ATOM 744 C CA . GLN A 1 92 ? 8.335 11.224 -10.123 1.00 67.38 92 GLN A CA 1
ATOM 745 C C . GLN A 1 92 ? 8.230 10.949 -8.618 1.00 67.38 92 GLN A C 1
ATOM 747 O O . GLN A 1 92 ? 7.117 10.882 -8.092 1.00 67.38 92 GLN A O 1
ATOM 752 N N . TRP A 1 93 ? 9.360 10.953 -7.904 1.00 68.25 93 TRP A N 1
ATOM 753 C CA . TRP A 1 93 ? 9.370 10.845 -6.446 1.00 68.25 93 TRP A CA 1
ATOM 754 C C . TRP A 1 93 ? 8.645 11.980 -5.737 1.00 68.25 93 TRP A C 1
ATOM 756 O O . TRP A 1 93 ? 7.779 11.738 -4.893 1.00 68.25 93 TRP A O 1
ATOM 766 N N . ARG A 1 94 ? 8.935 13.229 -6.112 1.00 69.81 94 ARG A N 1
ATOM 767 C CA . ARG A 1 94 ? 8.234 14.393 -5.553 1.00 69.81 94 ARG A CA 1
ATOM 768 C C . ARG A 1 94 ? 6.729 14.331 -5.808 1.00 69.81 94 ARG A C 1
ATOM 770 O O . ARG A 1 94 ? 5.956 14.685 -4.921 1.00 69.81 94 ARG A O 1
ATOM 777 N N . LYS A 1 95 ? 6.306 13.848 -6.982 1.00 70.44 95 LYS A N 1
ATOM 778 C CA . LYS A 1 95 ? 4.884 13.675 -7.313 1.00 70.44 95 LYS A CA 1
ATOM 779 C C . LYS A 1 95 ? 4.217 12.629 -6.414 1.00 70.44 95 LYS A C 1
ATOM 781 O O . LYS A 1 95 ? 3.167 12.922 -5.853 1.00 70.44 95 LYS A O 1
ATOM 786 N N . ALA A 1 96 ? 4.836 11.460 -6.233 1.00 66.62 96 ALA A N 1
ATOM 787 C CA . ALA A 1 96 ? 4.311 10.406 -5.360 1.00 66.62 96 ALA A CA 1
ATOM 788 C C . ALA A 1 96 ? 4.224 10.864 -3.894 1.00 66.62 96 ALA A C 1
ATOM 790 O O . ALA A 1 96 ? 3.202 10.668 -3.242 1.00 66.62 96 ALA A O 1
ATOM 791 N N . ARG A 1 97 ? 5.259 11.554 -3.394 1.00 67.12 97 ARG A N 1
ATOM 792 C CA . ARG A 1 97 ? 5.262 12.117 -2.036 1.00 67.12 97 ARG A CA 1
ATOM 793 C C . ARG A 1 97 ? 4.162 13.156 -1.835 1.00 67.12 97 ARG A C 1
ATOM 795 O O . ARG A 1 97 ? 3.493 13.118 -0.810 1.00 67.12 97 ARG A O 1
ATOM 802 N N . ARG A 1 98 ? 3.954 14.052 -2.805 1.00 69.88 98 ARG A N 1
ATOM 803 C CA . ARG A 1 98 ? 2.876 15.047 -2.744 1.00 69.88 98 ARG A CA 1
ATOM 804 C C . ARG A 1 98 ? 1.503 14.381 -2.732 1.00 69.88 98 ARG A C 1
ATOM 806 O O . ARG A 1 98 ? 0.683 14.724 -1.896 1.00 69.88 98 ARG A O 1
ATOM 813 N N . GLN A 1 99 ? 1.281 13.395 -3.602 1.00 68.06 99 GLN A N 1
ATOM 814 C CA . GLN A 1 99 ? 0.010 12.669 -3.649 1.00 68.06 99 GLN A CA 1
ATOM 815 C C . GLN A 1 99 ? -0.292 11.975 -2.314 1.00 68.06 99 GLN A C 1
ATOM 817 O O . GLN A 1 99 ? -1.405 12.063 -1.807 1.00 68.06 99 GLN A O 1
ATOM 822 N N . LEU A 1 100 ? 0.716 11.353 -1.703 1.00 67.56 100 LEU A N 1
ATOM 823 C CA . LEU A 1 100 ? 0.581 10.764 -0.379 1.00 67.56 100 LEU A CA 1
ATOM 824 C C . LEU A 1 100 ? 0.267 11.808 0.703 1.00 67.56 100 LEU A C 1
ATOM 826 O O . LEU A 1 100 ? -0.619 11.584 1.522 1.00 67.56 100 LEU A O 1
ATOM 830 N N . GLN A 1 101 ? 0.971 12.944 0.708 1.00 67.44 101 GLN A N 1
ATOM 831 C CA . GLN A 1 101 ? 0.709 14.036 1.649 1.00 67.44 101 GLN A CA 1
ATOM 832 C C . GLN A 1 101 ? -0.728 14.552 1.518 1.00 67.44 101 GLN A C 1
ATOM 834 O O . GLN A 1 101 ? -1.415 14.675 2.528 1.00 67.44 101 GLN A O 1
ATOM 839 N N . ASP A 1 102 ? -1.206 14.772 0.292 1.00 69.75 102 ASP A N 1
ATOM 840 C CA . ASP A 1 102 ? -2.586 15.185 0.029 1.00 69.75 102 ASP A CA 1
ATOM 841 C C . ASP A 1 102 ? -3.586 1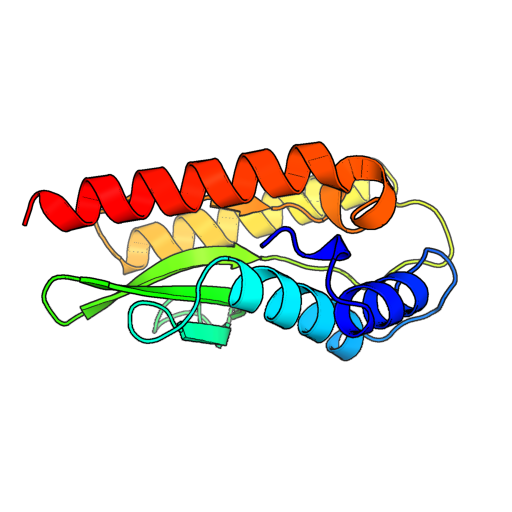4.145 0.554 1.00 69.75 102 ASP A C 1
ATOM 843 O O . ASP A 1 102 ? -4.567 14.498 1.209 1.00 69.75 102 ASP A O 1
ATOM 847 N N . ASN A 1 103 ? -3.325 12.857 0.310 1.00 68.44 103 ASN A N 1
ATOM 848 C CA . ASN A 1 103 ? -4.194 11.770 0.755 1.00 68.44 103 ASN A CA 1
ATOM 849 C C . ASN A 1 103 ? -4.272 11.678 2.288 1.00 68.44 103 ASN A C 1
ATOM 851 O O . ASN A 1 103 ? -5.350 11.468 2.852 1.00 68.44 103 ASN A O 1
ATOM 855 N N . MET A 1 104 ? -3.139 11.872 2.967 1.00 66.69 104 MET A N 1
ATOM 856 C CA . MET A 1 104 ? -3.070 11.929 4.427 1.00 66.69 104 MET A CA 1
ATOM 857 C C . MET A 1 104 ? -3.805 13.154 4.978 1.00 66.69 104 MET A C 1
ATOM 859 O O . MET A 1 104 ? -4.542 13.033 5.950 1.00 66.69 104 MET A O 1
ATOM 863 N N . LEU A 1 105 ? -3.645 14.331 4.365 1.00 70.31 105 LEU A N 1
ATOM 864 C CA . LEU A 1 105 ? -4.352 15.544 4.788 1.00 70.31 105 LEU A CA 1
ATOM 865 C C . LEU A 1 105 ? -5.871 15.390 4.643 1.00 70.31 105 LEU A C 1
ATOM 867 O O . LEU A 1 105 ? -6.604 15.754 5.560 1.00 70.31 105 LEU A O 1
ATOM 871 N N . GLN A 1 106 ? -6.342 14.799 3.542 1.00 69.38 106 GLN A N 1
ATOM 872 C CA . GLN A 1 106 ? -7.768 14.523 3.335 1.00 69.38 106 GLN A CA 1
ATOM 873 C C . GLN A 1 106 ? -8.311 13.505 4.337 1.00 69.38 106 GLN A C 1
ATOM 875 O O . GLN A 1 106 ? -9.358 13.733 4.937 1.00 69.38 106 GLN A O 1
ATOM 880 N N . SER A 1 107 ? -7.567 12.424 4.578 1.00 65.00 107 SER A N 1
ATOM 881 C CA . SER A 1 107 ? -7.937 11.435 5.595 1.00 65.00 107 SER A CA 1
ATOM 882 C C . SER A 1 107 ? -7.979 12.056 6.997 1.00 65.00 107 SER A C 1
ATOM 884 O O . SER A 1 107 ? -8.873 11.731 7.774 1.00 65.00 107 SER A O 1
ATOM 886 N N . ARG A 1 108 ? -7.083 13.011 7.310 1.00 64.75 108 ARG A N 1
ATOM 887 C CA . ARG A 1 108 ? -7.123 13.778 8.571 1.00 64.75 108 ARG A CA 1
ATOM 888 C C . ARG A 1 108 ? -8.360 14.636 8.684 1.00 64.75 108 ARG A C 1
ATOM 890 O O . ARG A 1 108 ?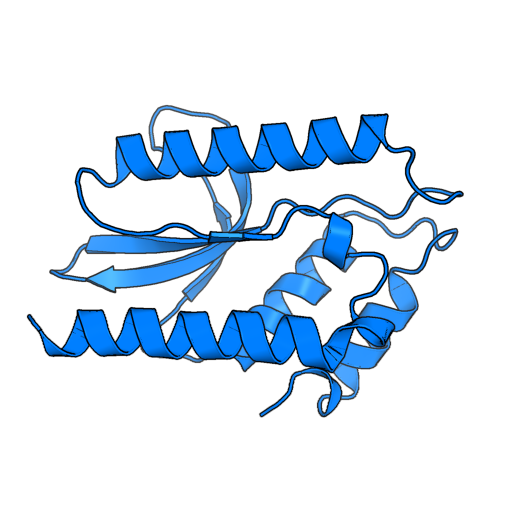 -9.011 14.625 9.720 1.00 64.75 108 ARG A O 1
ATOM 897 N N . ALA A 1 109 ? -8.648 15.397 7.635 1.00 63.50 109 ALA A N 1
ATOM 898 C CA . ALA A 1 109 ? -9.796 16.285 7.610 1.00 63.50 109 ALA A CA 1
ATOM 899 C C . ALA A 1 109 ? -11.097 15.498 7.828 1.00 63.50 109 ALA A C 1
ATOM 901 O O . ALA A 1 109 ? -11.962 15.963 8.560 1.00 63.50 109 ALA A O 1
ATOM 902 N N . ALA A 1 110 ? -11.193 14.288 7.266 1.00 60.88 110 ALA A N 1
ATOM 903 C CA . ALA A 1 110 ? -12.337 13.401 7.452 1.00 60.88 110 ALA A CA 1
ATOM 904 C C . ALA A 1 110 ? -12.406 12.759 8.850 1.00 60.88 110 ALA A C 1
ATOM 906 O O . ALA A 1 110 ? -13.491 12.617 9.400 1.00 60.88 110 ALA A O 1
ATOM 907 N N . ALA A 1 111 ? -11.267 12.377 9.438 1.00 57.56 111 ALA A N 1
ATOM 908 C CA . ALA A 1 111 ? -11.219 11.698 10.739 1.00 57.56 111 ALA A CA 1
ATOM 909 C C . ALA A 1 111 ? -11.260 12.646 11.961 1.00 57.56 111 ALA A C 1
ATOM 911 O O . ALA A 1 111 ? -11.442 12.184 13.087 1.00 57.56 111 ALA A O 1
ATOM 912 N N . GLY A 1 112 ? -11.077 13.960 11.770 1.00 51.50 112 GLY A N 1
ATOM 913 C CA . GLY A 1 112 ? -11.048 14.960 12.845 1.00 51.50 112 GLY A CA 1
ATOM 914 C C . GLY A 1 112 ? -9.686 15.093 13.553 1.00 51.50 112 GLY A C 1
ATOM 915 O O . GLY A 1 112 ? -8.641 14.730 13.018 1.00 51.50 112 GLY A O 1
ATOM 916 N N . LYS A 1 113 ? -9.672 15.649 14.779 1.00 36.31 113 LYS A N 1
ATOM 917 C CA . LYS A 1 113 ? -8.468 16.014 15.579 1.00 36.31 113 LYS A CA 1
ATOM 918 C C . LYS A 1 113 ? -7.621 14.822 16.072 1.00 36.31 113 LYS A C 1
ATOM 920 O O . LYS A 1 113 ? -6.786 14.980 16.960 1.00 36.31 113 LYS A O 1
ATOM 925 N N . VAL A 1 114 ? -7.834 13.631 15.523 1.00 36.62 114 VAL A N 1
ATOM 926 C CA . VAL A 1 114 ? -7.316 12.371 16.046 1.00 36.62 114 VAL A CA 1
ATOM 927 C C . VAL A 1 114 ? -6.317 11.779 15.043 1.00 36.62 114 VAL A C 1
ATOM 929 O O . VAL A 1 114 ? -6.687 11.277 13.990 1.00 36.62 114 VAL A O 1
ATOM 932 N N . GLN A 1 115 ? -5.040 11.824 15.440 1.00 41.69 115 GLN A N 1
ATOM 933 C CA . GLN A 1 115 ? -3.931 10.935 15.049 1.00 41.69 115 GLN A CA 1
ATOM 934 C C . GLN A 1 115 ? -2.944 11.276 13.910 1.00 41.69 115 GLN A C 1
ATOM 936 O O . GLN A 1 115 ? -3.188 11.932 12.889 1.00 41.69 115 GLN A O 1
ATOM 941 N N . THR A 1 116 ? -1.741 10.748 14.157 1.00 37.06 116 THR A N 1
ATOM 942 C CA . THR A 1 116 ? -0.558 10.695 13.302 1.00 37.06 116 THR A CA 1
ATOM 943 C C . THR A 1 116 ? -0.763 9.663 12.194 1.00 37.06 116 THR A C 1
ATOM 945 O O . THR A 1 116 ? -0.396 8.502 12.342 1.00 37.06 116 THR A O 1
ATOM 948 N N . MET A 1 117 ? -1.320 10.077 11.056 1.00 43.81 117 MET A N 1
ATOM 949 C CA . MET A 1 117 ? -1.197 9.275 9.838 1.00 43.81 117 MET A CA 1
ATOM 950 C C . MET A 1 117 ? 0.254 9.226 9.395 1.00 43.81 117 MET A C 1
ATOM 952 O O . MET A 1 117 ? 0.975 10.224 9.459 1.00 43.81 117 MET A O 1
ATOM 956 N N . ASN A 1 118 ? 0.651 8.066 8.893 1.00 46.81 118 ASN A N 1
ATOM 957 C CA . ASN A 1 118 ? 1.959 7.846 8.311 1.00 46.81 118 ASN A CA 1
ATOM 958 C C . ASN A 1 118 ? 1.775 7.347 6.890 1.00 46.81 118 ASN A C 1
ATOM 960 O O . ASN A 1 118 ? 1.030 6.400 6.645 1.00 46.81 118 ASN A O 1
ATOM 964 N N . GLY A 1 119 ? 2.450 8.014 5.967 1.00 41.88 119 GLY A N 1
ATOM 965 C CA . GLY A 1 119 ? 2.463 7.627 4.576 1.00 41.88 119 GLY A CA 1
ATOM 966 C C . GLY A 1 119 ? 3.812 7.038 4.216 1.00 41.88 119 GLY A C 1
ATOM 967 O O . GLY A 1 119 ? 4.849 7.582 4.600 1.00 41.88 119 GLY A O 1
ATOM 968 N N . VAL A 1 120 ? 3.793 5.953 3.452 1.00 49.53 120 VAL A N 1
ATOM 969 C CA . VAL A 1 120 ? 4.990 5.418 2.805 1.00 49.53 120 VAL A CA 1
ATOM 970 C C . VAL A 1 120 ? 4.967 5.888 1.351 1.00 49.53 120 VAL A C 1
ATOM 972 O O . VAL A 1 120 ? 4.181 5.356 0.565 1.00 49.53 120 VAL A O 1
ATOM 975 N N . PRO A 1 121 ? 5.732 6.936 0.974 1.00 47.91 121 PRO A N 1
ATOM 976 C CA . PRO A 1 121 ? 5.847 7.289 -0.428 1.00 47.91 121 PRO A CA 1
ATOM 977 C C . PRO A 1 121 ? 6.512 6.122 -1.143 1.00 47.91 121 PRO A C 1
ATOM 979 O O . PRO A 1 121 ? 7.304 5.389 -0.547 1.00 47.91 121 PRO A O 1
ATOM 982 N N . GLY A 1 122 ? 6.238 5.977 -2.437 1.00 39.44 122 GLY A N 1
ATOM 983 C CA . GLY A 1 122 ? 6.796 4.888 -3.234 1.00 39.44 122 GLY A CA 1
ATOM 984 C C . GLY A 1 122 ? 8.327 4.759 -3.216 1.00 39.44 122 GLY A C 1
ATOM 985 O O . GLY A 1 122 ? 8.834 3.804 -3.786 1.00 39.44 122 GLY A O 1
ATOM 986 N N . THR A 1 123 ? 9.066 5.672 -2.570 1.00 37.84 123 THR A N 1
ATOM 987 C CA . THR A 1 123 ? 10.512 5.580 -2.313 1.00 37.84 123 THR A CA 1
ATOM 988 C C . THR A 1 123 ? 10.919 4.257 -1.664 1.00 37.84 123 THR A C 1
ATOM 990 O O . THR A 1 123 ? 12.055 3.838 -1.835 1.00 37.84 123 THR A O 1
ATOM 993 N N . ASN A 1 124 ? 9.998 3.571 -0.975 1.00 40.56 124 ASN A N 1
ATOM 994 C CA . ASN A 1 124 ? 10.261 2.247 -0.406 1.00 40.56 124 ASN A CA 1
ATOM 995 C C . ASN A 1 124 ? 9.871 1.083 -1.331 1.00 40.56 124 ASN A C 1
ATOM 997 O O . ASN A 1 124 ? 10.296 -0.030 -1.070 1.00 40.56 124 ASN A O 1
ATOM 1001 N N . ILE A 1 125 ? 9.107 1.312 -2.407 1.00 40.16 125 ILE A N 1
ATOM 1002 C CA . ILE A 1 125 ? 8.580 0.254 -3.297 1.00 40.16 125 ILE A CA 1
ATOM 1003 C C . ILE A 1 125 ? 9.685 -0.383 -4.129 1.00 40.16 125 ILE A C 1
ATOM 1005 O O . ILE A 1 125 ? 9.631 -1.572 -4.411 1.00 40.16 125 ILE A O 1
ATOM 1009 N N . LEU A 1 126 ? 10.709 0.393 -4.477 1.00 35.53 126 LEU A N 1
ATOM 10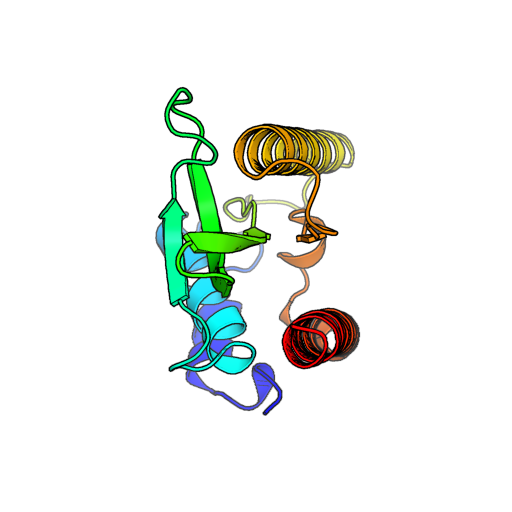10 C CA . LEU A 1 126 ? 11.797 -0.079 -5.330 1.00 35.53 126 LEU A CA 1
ATOM 1011 C C . LEU A 1 126 ? 12.917 -0.792 -4.592 1.00 35.53 126 LEU A C 1
ATOM 1013 O O . LEU A 1 126 ? 13.857 -1.253 -5.219 1.00 35.53 126 LEU A O 1
ATOM 1017 N N . ASN A 1 127 ? 12.808 -0.889 -3.272 1.00 43.94 127 ASN A N 1
ATOM 1018 C CA . ASN A 1 127 ? 13.828 -1.488 -2.432 1.00 43.94 127 ASN A CA 1
ATOM 1019 C C . ASN A 1 127 ? 13.197 -2.145 -1.198 1.00 43.94 127 ASN A C 1
ATOM 1021 O O . ASN A 1 127 ? 13.806 -2.169 -0.136 1.00 43.94 127 ASN A O 1
ATOM 1025 N N . LEU A 1 128 ? 11.967 -2.668 -1.293 1.00 51.38 128 LEU A N 1
ATOM 1026 C CA . LEU A 1 128 ? 11.368 -3.402 -0.172 1.00 51.38 128 LEU A CA 1
ATOM 1027 C C . LEU A 1 128 ? 12.317 -4.539 0.262 1.00 51.38 128 LEU A C 1
ATOM 1029 O O . LEU A 1 128 ? 12.703 -4.598 1.423 1.00 51.38 128 LEU A O 1
ATOM 1033 N N . SER A 1 129 ? 12.836 -5.317 -0.692 1.00 48.34 129 SER A N 1
ATOM 1034 C CA . SER A 1 129 ? 13.808 -6.394 -0.449 1.00 48.34 129 SER A CA 1
ATOM 1035 C C . SER A 1 129 ? 15.195 -5.942 0.037 1.00 48.34 129 SER A C 1
ATOM 1037 O O . SER A 1 129 ? 15.889 -6.731 0.668 1.00 48.34 129 SER A O 1
ATOM 1039 N N . THR A 1 130 ? 15.625 -4.702 -0.202 1.00 49.03 130 THR A N 1
ATOM 1040 C CA . THR A 1 130 ? 16.967 -4.220 0.203 1.00 49.03 130 THR A CA 1
ATOM 1041 C C . THR A 1 130 ? 16.934 -3.263 1.403 1.00 49.03 130 THR A C 1
ATOM 1043 O O . THR A 1 130 ? 17.948 -3.073 2.066 1.00 49.03 130 THR A O 1
ATOM 1046 N N . ASN A 1 131 ? 15.761 -2.723 1.751 1.00 63.41 131 ASN A N 1
ATOM 1047 C CA . ASN A 1 131 ? 15.510 -1.873 2.920 1.00 63.41 131 ASN A CA 1
ATOM 1048 C C . ASN A 1 131 ? 14.650 -2.588 3.977 1.00 63.41 131 ASN A C 1
ATOM 1050 O O . ASN A 1 131 ? 13.964 -1.936 4.772 1.00 63.41 131 ASN A O 1
ATOM 1054 N N . ILE A 1 132 ? 14.684 -3.926 4.003 1.00 67.75 132 ILE A N 1
ATOM 1055 C CA . ILE A 1 132 ? 13.888 -4.779 4.901 1.00 67.75 132 ILE A CA 1
ATOM 1056 C C . ILE A 1 132 ? 13.932 -4.274 6.348 1.00 67.75 132 ILE A C 1
ATOM 1058 O O . ILE A 1 132 ? 12.883 -4.097 6.964 1.00 67.75 132 ILE A O 1
ATOM 1062 N N . LEU A 1 133 ? 15.129 -3.986 6.872 1.00 71.12 133 LEU A N 1
ATOM 1063 C CA . LEU A 1 133 ? 15.323 -3.526 8.253 1.00 71.12 133 LEU A CA 1
ATOM 1064 C C . LEU A 1 133 ? 14.682 -2.160 8.520 1.00 71.12 133 LEU A C 1
ATOM 1066 O O . LEU A 1 133 ? 14.078 -1.950 9.570 1.00 71.12 133 LEU A O 1
ATOM 1070 N N . GLN A 1 134 ? 14.777 -1.235 7.564 1.00 68.50 134 GLN A N 1
ATOM 1071 C CA . GLN A 1 134 ? 14.180 0.091 7.696 1.00 68.50 134 GLN A CA 1
ATOM 1072 C C . GLN A 1 134 ? 12.649 0.004 7.693 1.00 68.50 134 GLN A C 1
ATOM 1074 O O . GLN A 1 134 ? 11.987 0.669 8.488 1.00 68.50 134 GLN A O 1
ATOM 1079 N N . ILE A 1 135 ? 12.080 -0.825 6.817 1.00 69.50 135 ILE A N 1
ATOM 1080 C CA . ILE A 1 135 ? 10.629 -1.006 6.703 1.00 69.50 135 ILE A CA 1
ATOM 1081 C C . ILE A 1 135 ? 10.075 -1.745 7.923 1.00 69.50 135 ILE A C 1
ATOM 1083 O O . ILE A 1 135 ? 9.069 -1.306 8.475 1.00 69.50 135 ILE A O 1
ATOM 1087 N N . ASP A 1 136 ? 10.743 -2.808 8.379 1.00 75.81 136 ASP A N 1
ATOM 1088 C CA . ASP A 1 136 ? 10.395 -3.513 9.619 1.00 75.81 136 ASP A CA 1
ATOM 1089 C C . ASP A 1 136 ? 10.411 -2.555 10.819 1.00 75.81 136 ASP A C 1
ATOM 1091 O O . ASP A 1 136 ? 9.415 -2.459 11.538 1.00 75.81 136 ASP A O 1
ATOM 1095 N N . GLY A 1 137 ? 11.475 -1.758 10.972 1.00 69.25 137 GLY A N 1
ATOM 1096 C CA . GLY A 1 137 ? 11.583 -0.766 12.043 1.00 69.25 137 GLY A CA 1
ATOM 1097 C C . GLY A 1 137 ? 10.461 0.274 12.014 1.00 69.25 137 GLY A C 1
ATOM 1098 O O . GLY A 1 137 ? 9.857 0.561 13.049 1.00 69.25 137 GLY A O 1
ATOM 1099 N N . ILE A 1 138 ? 10.126 0.805 10.830 1.00 71.75 138 ILE A N 1
ATOM 1100 C CA . ILE A 1 138 ? 9.020 1.761 10.672 1.00 71.75 138 ILE A CA 1
ATOM 1101 C C . ILE A 1 138 ? 7.689 1.112 11.056 1.00 71.75 138 ILE A C 1
ATOM 1103 O O . ILE A 1 138 ? 6.959 1.677 11.872 1.00 71.75 138 ILE A O 1
ATOM 1107 N N . LEU A 1 139 ? 7.358 -0.049 10.484 1.00 76.75 139 LEU A N 1
ATOM 1108 C CA . LEU A 1 139 ? 6.053 -0.685 10.683 1.00 76.75 139 LEU A CA 1
ATOM 1109 C C . LEU A 1 139 ? 5.858 -1.138 12.136 1.00 76.75 139 LEU A C 1
ATOM 1111 O O . LEU A 1 139 ? 4.798 -0.869 12.698 1.00 76.75 139 LEU A O 1
ATOM 1115 N N . ARG A 1 140 ? 6.890 -1.689 12.788 1.00 78.06 140 ARG A N 1
ATOM 1116 C CA . ARG A 1 140 ? 6.853 -2.023 14.224 1.00 78.06 140 ARG A CA 1
ATOM 1117 C C . ARG A 1 140 ? 6.694 -0.798 15.109 1.00 78.06 140 ARG A C 1
ATOM 1119 O O . ARG A 1 140 ? 5.866 -0.798 16.016 1.00 78.06 140 ARG A O 1
ATOM 1126 N N . ALA A 1 141 ? 7.451 0.269 14.845 1.00 71.62 141 ALA A N 1
ATOM 1127 C CA . ALA A 1 141 ? 7.302 1.513 15.593 1.00 71.62 141 ALA A CA 1
ATOM 1128 C C . ALA A 1 141 ? 5.883 2.088 15.445 1.00 71.62 141 ALA A C 1
ATOM 1130 O O . ALA A 1 141 ? 5.355 2.676 16.390 1.00 71.62 141 ALA A O 1
ATOM 1131 N N . ARG A 1 142 ? 5.245 1.910 14.277 1.00 72.50 142 ARG A N 1
ATOM 1132 C CA . ARG A 1 142 ? 3.851 2.322 14.059 1.00 72.50 142 ARG A CA 1
ATOM 1133 C C . ARG A 1 142 ? 2.865 1.446 14.805 1.00 72.50 142 ARG A C 1
ATOM 1135 O O . ARG A 1 142 ? 2.019 2.001 15.497 1.00 72.50 142 ARG A O 1
ATOM 1142 N N . GLU A 1 143 ? 2.990 0.129 14.710 1.00 77.19 143 GLU A N 1
ATOM 1143 C CA . GLU A 1 143 ? 2.145 -0.798 15.462 1.00 77.19 143 GLU A CA 1
ATOM 1144 C C . GLU A 1 143 ? 2.195 -0.486 16.967 1.00 77.19 143 GLU A C 1
ATOM 1146 O O . GLU A 1 143 ? 1.154 -0.306 17.599 1.00 77.19 143 GLU A O 1
ATOM 1151 N N . ASN A 1 144 ? 3.397 -0.302 17.520 1.00 78.56 144 ASN A N 1
ATOM 1152 C CA . ASN A 1 144 ? 3.591 0.030 18.932 1.00 78.56 144 ASN A CA 1
ATOM 1153 C C . ASN A 1 144 ? 2.947 1.370 19.315 1.00 78.56 144 ASN A C 1
ATOM 1155 O O . ASN A 1 144 ? 2.275 1.454 20.341 1.00 78.56 144 ASN A O 1
ATOM 1159 N N . ALA A 1 145 ? 3.108 2.411 18.490 1.00 73.06 145 ALA A N 1
ATOM 1160 C CA . ALA A 1 145 ? 2.490 3.713 18.740 1.00 73.06 145 ALA A CA 1
ATOM 1161 C C . ALA A 1 145 ? 0.953 3.643 18.697 1.00 73.06 145 ALA A C 1
ATOM 1163 O O . ALA A 1 145 ? 0.279 4.238 19.535 1.00 73.06 145 ALA A O 1
ATOM 1164 N N . ILE A 1 146 ? 0.396 2.893 17.743 1.00 72.56 146 ILE A N 1
ATOM 1165 C CA . ILE A 1 146 ? -1.050 2.689 17.602 1.00 72.56 146 ILE A CA 1
ATOM 1166 C C . ILE A 1 146 ? -1.592 1.940 18.829 1.00 72.56 146 ILE A C 1
ATOM 1168 O O . ILE A 1 146 ? -2.560 2.411 19.430 1.00 72.56 146 ILE A O 1
ATOM 1172 N N . ARG A 1 147 ? -0.936 0.851 19.257 1.00 75.00 147 ARG A N 1
ATOM 1173 C CA . ARG A 1 147 ? -1.302 0.087 20.465 1.00 75.00 147 ARG A CA 1
ATOM 1174 C C . ARG A 1 147 ? -1.224 0.929 21.739 1.00 75.00 147 ARG A C 1
ATOM 1176 O O . ARG A 1 147 ? -2.165 0.921 22.524 1.00 75.00 147 ARG A O 1
ATOM 1183 N N . ALA A 1 148 ? -0.154 1.705 21.922 1.00 72.88 148 ALA A N 1
ATOM 1184 C CA . ALA A 1 148 ? 0.008 2.576 23.089 1.00 72.88 148 ALA A CA 1
ATOM 1185 C C . ALA A 1 148 ? -1.124 3.610 23.209 1.00 72.88 148 ALA A C 1
ATOM 1187 O O . ALA A 1 148 ? -1.582 3.905 24.307 1.00 72.88 148 ALA A O 1
ATOM 1188 N N . LEU A 1 149 ? -1.614 4.127 22.079 1.00 66.38 149 LEU A N 1
ATOM 1189 C CA . LEU A 1 149 ? -2.770 5.023 22.057 1.00 66.38 149 LEU A CA 1
ATOM 1190 C C . LEU A 1 149 ? -4.106 4.303 22.303 1.00 66.38 149 LEU A C 1
ATOM 1192 O O . LEU A 1 149 ? -5.061 4.964 22.692 1.00 66.38 149 LEU A O 1
ATOM 1196 N N . GLY A 1 150 ? -4.202 3.000 22.025 1.00 59.72 150 GLY A N 1
ATOM 1197 C CA . GLY A 1 150 ? -5.406 2.197 22.267 1.00 59.72 150 GLY A CA 1
ATOM 1198 C C . GLY A 1 150 ? -5.613 1.838 23.740 1.00 59.72 150 GLY A C 1
ATOM 1199 O O . GLY A 1 150 ? -6.748 1.738 24.173 1.00 59.72 150 GLY A O 1
ATOM 1200 N N . ASN A 1 151 ? -4.536 1.732 24.524 1.00 54.62 151 ASN A N 1
ATOM 1201 C CA . ASN A 1 151 ? -4.598 1.424 25.961 1.00 54.62 151 ASN A CA 1
ATOM 1202 C C . ASN A 1 151 ? -4.972 2.628 26.852 1.00 54.62 151 ASN A C 1
ATOM 1204 O O . ASN A 1 151 ? -5.039 2.480 28.068 1.00 54.62 151 ASN A O 1
ATOM 1208 N N . ASN A 1 152 ? -5.166 3.815 26.269 1.00 45.06 152 ASN A N 1
ATOM 1209 C CA . ASN A 1 152 ? -5.470 5.058 26.990 1.00 45.06 152 ASN A CA 1
ATOM 1210 C C . ASN A 1 152 ? -6.953 5.474 26.899 1.00 45.06 152 ASN A C 1
ATOM 1212 O O . ASN A 1 152 ? -7.275 6.612 27.243 1.00 45.06 152 ASN A O 1
ATOM 1216 N N . TYR A 1 153 ? -7.832 4.589 26.415 1.00 41.00 153 TYR A N 1
ATOM 1217 C CA . TYR A 1 153 ? -9.275 4.816 26.282 1.00 41.00 153 TYR A CA 1
ATOM 1218 C C . TYR A 1 153 ? -10.075 3.634 26.819 1.00 41.00 153 TYR A C 1
ATOM 1220 O O . TYR A 1 153 ? -9.755 2.492 26.422 1.00 41.00 153 TYR A O 1
#

Organism: NCBI:txid1448320